Protein AF-A0A9J6GJ89-F1 (afdb_monomer)

InterPro domains:
  IPR006612 THAP-type zinc finger [PF05485] (43-96)

Structure (mmCIF, N/CA/C/O backbone):
data_AF-A0A9J6GJ89-F1
#
_entry.id   AF-A0A9J6GJ89-F1
#
loop_
_atom_site.group_PDB
_atom_site.id
_atom_site.type_symbol
_atom_site.label_atom_id
_atom_site.label_alt_id
_atom_site.label_comp_id
_atom_site.label_asym_id
_atom_site.label_entity_id
_atom_site.label_seq_id
_atom_site.pdbx_PDB_ins_code
_atom_site.Cartn_x
_atom_site.Cartn_y
_atom_site.Cartn_z
_atom_site.occupancy
_atom_site.B_iso_or_equiv
_atom_site.auth_seq_id
_atom_site.auth_comp_id
_atom_site.auth_asym_id
_atom_site.auth_atom_id
_atom_site.pdbx_PDB_model_num
ATOM 1 N N . MET A 1 1 ? -21.693 -1.527 -22.031 1.00 44.25 1 MET A N 1
ATOM 2 C CA . MET A 1 1 ? -22.262 -1.247 -20.692 1.00 44.25 1 MET A CA 1
ATOM 3 C C . MET A 1 1 ? -21.945 0.198 -20.313 1.00 44.25 1 MET A C 1
ATOM 5 O O . MET A 1 1 ? -20.766 0.528 -20.247 1.00 44.25 1 MET A O 1
ATOM 9 N N . PRO A 1 2 ? -22.935 1.090 -20.131 1.00 40.78 2 PRO A N 1
ATOM 10 C CA . PRO A 1 2 ? -22.665 2.478 -19.764 1.00 40.78 2 PRO A CA 1
ATOM 11 C C . PRO A 1 2 ? -22.149 2.567 -18.320 1.00 40.78 2 PRO A C 1
ATOM 13 O O . PRO A 1 2 ? -22.775 2.044 -17.402 1.00 40.78 2 PRO A O 1
ATOM 16 N N . TRP A 1 3 ? -21.050 3.290 -18.098 1.00 29.77 3 TRP A N 1
ATOM 17 C CA . TRP A 1 3 ? -20.419 3.524 -16.784 1.00 29.77 3 TRP A CA 1
ATOM 18 C C . TRP A 1 3 ? -21.374 4.075 -15.705 1.00 29.77 3 TRP A C 1
ATOM 20 O O . TRP A 1 3 ? -21.173 3.847 -14.514 1.00 29.77 3 TRP A O 1
ATOM 30 N N . LYS A 1 4 ? -22.449 4.759 -16.115 1.00 33.12 4 LYS A N 1
ATOM 31 C CA . LYS A 1 4 ? -23.514 5.239 -15.220 1.00 33.12 4 LYS A CA 1
ATOM 32 C C . LYS A 1 4 ? -24.286 4.095 -14.549 1.00 33.12 4 LYS A C 1
ATOM 34 O O . LYS A 1 4 ? -24.641 4.214 -13.381 1.00 33.12 4 LYS A O 1
ATOM 39 N N . VAL A 1 5 ? -24.505 2.990 -15.264 1.00 45.28 5 VAL A N 1
ATOM 40 C CA . VAL A 1 5 ? -25.200 1.799 -14.744 1.00 45.28 5 VAL A CA 1
ATOM 41 C C . VAL A 1 5 ? -24.330 1.103 -13.702 1.00 45.28 5 VAL A C 1
ATOM 43 O O . VAL A 1 5 ? -24.812 0.753 -12.634 1.00 45.28 5 VAL A O 1
ATOM 46 N N . LEU A 1 6 ? -23.025 1.009 -13.968 1.00 47.31 6 LEU A N 1
ATOM 47 C CA . LEU A 1 6 ? -22.041 0.432 -13.053 1.00 47.31 6 LEU A CA 1
ATOM 48 C C . LEU A 1 6 ? -21.995 1.186 -11.711 1.00 47.31 6 LEU A C 1
ATOM 50 O O . LEU A 1 6 ? -22.035 0.574 -10.650 1.00 47.31 6 LEU A O 1
ATOM 54 N N . CYS A 1 7 ? -21.987 2.523 -11.764 1.00 51.16 7 CYS A N 1
ATOM 55 C CA . CYS A 1 7 ? -22.008 3.381 -10.577 1.00 51.16 7 CYS A CA 1
ATOM 56 C C . CYS A 1 7 ? -23.291 3.189 -9.747 1.00 51.16 7 CYS A C 1
ATOM 58 O O . CYS A 1 7 ? -23.231 3.069 -8.525 1.00 51.16 7 CYS A O 1
ATOM 60 N N . ALA A 1 8 ? -24.450 3.089 -10.407 1.00 55.22 8 ALA A N 1
ATOM 61 C CA . ALA A 1 8 ? -25.724 2.848 -9.733 1.00 55.22 8 ALA A CA 1
ATOM 62 C C . ALA A 1 8 ? -25.795 1.454 -9.082 1.00 55.22 8 ALA A C 1
ATOM 64 O O . ALA A 1 8 ? -26.298 1.333 -7.967 1.00 55.22 8 ALA A O 1
ATOM 65 N N . THR A 1 9 ? -25.258 0.418 -9.735 1.00 58.56 9 THR A N 1
ATOM 66 C CA . THR A 1 9 ? -25.205 -0.951 -9.194 1.00 58.56 9 THR A CA 1
ATOM 67 C C . THR A 1 9 ? -24.294 -1.045 -7.972 1.00 58.56 9 THR A C 1
ATOM 69 O O . THR A 1 9 ? -24.710 -1.576 -6.944 1.00 58.56 9 THR A O 1
ATOM 72 N N . VAL A 1 10 ? -23.093 -0.460 -8.042 1.00 58.28 10 VAL A N 1
ATOM 73 C CA . VAL A 1 10 ? -22.154 -0.383 -6.907 1.00 58.28 10 VAL A CA 1
ATOM 74 C C . VAL A 1 10 ? -22.791 0.367 -5.735 1.00 58.28 10 VAL A C 1
ATOM 76 O O . VAL A 1 10 ? -22.722 -0.073 -4.587 1.00 58.28 10 VAL A O 1
ATOM 79 N N . GLN A 1 11 ? -23.464 1.485 -6.017 1.00 62.50 11 GLN A N 1
ATOM 80 C CA . GLN A 1 11 ? -24.138 2.275 -4.992 1.00 62.50 11 GLN A CA 1
ATOM 81 C C . GLN A 1 11 ? -25.317 1.529 -4.353 1.00 62.50 11 GLN A C 1
ATOM 83 O O . GLN A 1 11 ? -25.543 1.680 -3.153 1.00 62.50 11 GLN A O 1
ATOM 88 N N . ARG A 1 12 ? -26.041 0.710 -5.123 1.00 62.41 12 ARG A N 1
ATOM 89 C CA . ARG A 1 12 ? -27.129 -0.135 -4.619 1.00 62.41 12 ARG A CA 1
ATOM 90 C C . ARG A 1 12 ? -26.601 -1.247 -3.712 1.00 62.41 12 ARG A C 1
ATOM 92 O O . ARG A 1 12 ? -27.099 -1.368 -2.602 1.00 62.41 12 ARG A O 1
ATOM 99 N N . GLN A 1 13 ? -25.537 -1.946 -4.115 1.00 65.94 13 GLN A N 1
ATOM 100 C CA . GLN A 1 13 ? -24.907 -2.983 -3.285 1.00 65.94 13 GLN A CA 1
ATOM 101 C C . GLN A 1 13 ? -24.375 -2.443 -1.959 1.00 65.94 13 GLN A C 1
ATOM 103 O O . GLN A 1 13 ? -24.566 -3.061 -0.919 1.00 65.94 13 GLN A O 1
ATOM 108 N N . LEU A 1 14 ? -23.759 -1.259 -1.964 1.00 61.38 14 LEU A N 1
ATOM 109 C CA . LEU A 1 14 ? -23.281 -0.628 -0.728 1.00 61.38 14 LEU A CA 1
ATOM 110 C C . LEU A 1 14 ? -24.411 -0.262 0.239 1.00 61.38 14 LEU A C 1
ATOM 112 O O . LEU A 1 14 ? -24.172 -0.145 1.441 1.00 61.38 14 LEU A O 1
ATOM 116 N N . GLN A 1 15 ? -25.619 -0.050 -0.286 1.00 63.31 15 GLN A N 1
ATOM 117 C CA . GLN A 1 15 ? -26.820 0.275 0.480 1.00 63.31 15 GLN A CA 1
ATOM 118 C C . GLN A 1 15 ? -27.662 -0.956 0.823 1.00 63.31 15 GLN A C 1
ATOM 120 O O . GLN A 1 15 ? -28.615 -0.821 1.601 1.00 63.31 15 GLN A O 1
ATOM 125 N N . ASP A 1 16 ? -27.322 -2.133 0.289 1.00 65.75 16 ASP A N 1
ATOM 126 C CA . ASP A 1 16 ? -28.029 -3.360 0.616 1.00 65.75 16 ASP A CA 1
ATOM 127 C C . ASP A 1 16 ? -27.919 -3.627 2.113 1.00 65.75 16 ASP A C 1
ATOM 129 O O . ASP A 1 16 ? -26.874 -3.448 2.752 1.00 65.75 16 ASP A O 1
ATOM 133 N N . ARG A 1 17 ? -29.052 -4.023 2.699 1.00 61.91 17 ARG A N 1
ATOM 134 C CA . ARG A 1 17 ? -29.163 -4.294 4.130 1.00 61.91 17 ARG A CA 1
ATOM 135 C C . ARG A 1 17 ? -29.324 -5.785 4.398 1.00 61.91 17 ARG A C 1
ATOM 137 O O . ARG A 1 17 ? -30.437 -6.225 4.688 1.00 61.91 17 ARG A O 1
ATOM 144 N N . PRO A 1 18 ? -28.239 -6.573 4.331 1.00 65.75 18 PRO A N 1
ATOM 145 C CA . PRO A 1 18 ? -28.303 -7.961 4.751 1.00 65.75 18 PRO A CA 1
ATOM 146 C C . PRO A 1 18 ? -28.625 -8.039 6.250 1.00 65.75 18 PRO A C 1
ATOM 148 O O . PRO A 1 18 ? -28.129 -7.242 7.054 1.00 65.75 18 PRO A O 1
ATOM 151 N N . GLN A 1 19 ? -29.478 -8.994 6.623 1.00 62.06 19 GLN A N 1
ATOM 152 C CA . GLN A 1 19 ? -29.864 -9.213 8.017 1.00 62.06 19 GLN A CA 1
ATOM 153 C C . GLN A 1 19 ? -28.622 -9.555 8.859 1.00 62.06 19 GLN A C 1
ATOM 155 O O . GLN A 1 19 ? -27.775 -10.338 8.436 1.00 62.06 19 GLN A O 1
ATOM 160 N N . GLY A 1 20 ? -28.490 -8.932 10.034 1.00 66.31 20 GLY A N 1
ATOM 161 C CA . GLY A 1 20 ? -27.380 -9.173 10.967 1.00 66.31 20 GLY A CA 1
ATOM 162 C C . GLY A 1 20 ? -26.077 -8.410 10.688 1.00 66.31 20 GLY A C 1
ATOM 163 O O . GLY A 1 20 ? -25.187 -8.434 11.536 1.00 66.31 20 GLY A O 1
ATOM 164 N N . ALA A 1 21 ? -25.954 -7.693 9.566 1.00 70.56 21 ALA A N 1
ATOM 165 C CA . ALA A 1 21 ? -24.744 -6.928 9.269 1.00 70.56 21 ALA A CA 1
ATOM 166 C C . ALA A 1 21 ? -24.693 -5.593 10.024 1.00 70.56 21 ALA A C 1
ATOM 168 O O . ALA A 1 21 ? -25.692 -4.877 10.153 1.00 70.56 21 ALA A O 1
ATOM 169 N N . ARG A 1 22 ? -23.500 -5.218 10.493 1.00 74.69 22 ARG A N 1
ATOM 170 C CA . ARG A 1 22 ? -23.263 -3.895 11.086 1.00 74.69 22 ARG A CA 1
ATOM 171 C C . ARG A 1 22 ? -22.986 -2.861 10.002 1.00 74.69 22 ARG A C 1
ATOM 173 O O . ARG A 1 22 ? -22.310 -3.142 9.017 1.00 74.69 22 ARG A O 1
ATOM 180 N N . PHE A 1 23 ? -23.498 -1.649 10.205 1.00 73.69 23 PHE A N 1
ATOM 181 C CA . PHE A 1 23 ? -23.379 -0.557 9.241 1.00 73.69 23 PHE A CA 1
ATOM 182 C C . PHE A 1 23 ? -22.488 0.560 9.767 1.00 73.69 23 PHE A C 1
ATOM 184 O O . PHE A 1 23 ? -22.711 1.090 10.859 1.00 73.69 23 PHE A O 1
ATOM 191 N N . PHE A 1 24 ? -21.539 0.978 8.942 1.00 71.44 24 PHE A N 1
ATOM 192 C CA . PHE A 1 24 ? -20.697 2.136 9.180 1.00 71.44 24 PHE A CA 1
ATOM 193 C C . PHE A 1 24 ? -21.264 3.357 8.462 1.00 71.44 24 PHE A C 1
ATOM 195 O O . PHE A 1 24 ? -21.831 3.263 7.371 1.00 71.44 24 PHE A O 1
ATOM 202 N N . ARG A 1 25 ? -21.128 4.528 9.088 1.00 64.06 25 ARG A N 1
ATOM 203 C CA . ARG A 1 25 ? -21.367 5.795 8.389 1.00 64.06 25 ARG A CA 1
ATOM 204 C C . ARG A 1 25 ? -20.178 6.062 7.481 1.00 64.06 25 ARG A C 1
ATOM 206 O O . ARG A 1 25 ? -19.050 5.796 7.890 1.00 64.06 25 ARG A O 1
ATOM 213 N N . SER A 1 26 ? -20.438 6.635 6.307 1.00 56.31 26 SER A N 1
ATOM 214 C CA . SER A 1 26 ? -19.372 7.160 5.455 1.00 56.31 26 SER A CA 1
ATOM 215 C C . SER A 1 26 ? -18.461 8.053 6.294 1.00 56.31 26 SER A C 1
ATOM 217 O O . SER A 1 26 ? -18.923 9.042 6.878 1.00 56.31 26 SER A O 1
ATOM 219 N N . LEU A 1 27 ? -17.180 7.690 6.375 1.00 53.03 27 LEU A N 1
ATOM 220 C CA . LEU A 1 27 ? -16.168 8.568 6.940 1.00 53.03 27 LEU A CA 1
ATOM 221 C C . LEU A 1 27 ? -16.163 9.831 6.075 1.00 53.03 27 LEU A C 1
ATOM 223 O O . LEU A 1 27 ? -16.193 9.758 4.843 1.00 53.03 27 LEU A O 1
ATOM 227 N N . LYS A 1 28 ? -16.252 11.003 6.714 1.00 44.38 28 LYS A N 1
ATOM 228 C CA . LYS A 1 28 ? -16.063 12.259 5.986 1.00 44.38 28 LYS A CA 1
ATOM 229 C C . LYS A 1 28 ? -14.634 12.227 5.445 1.00 44.38 28 LYS A C 1
ATOM 231 O O . LYS A 1 28 ? -13.752 11.901 6.239 1.00 44.38 28 LYS A O 1
ATOM 236 N N . PRO A 1 29 ? -14.389 12.583 4.173 1.00 43.97 29 PRO A N 1
ATOM 237 C CA . PRO A 1 29 ? -13.022 12.774 3.719 1.00 43.97 29 PRO A CA 1
ATOM 238 C C . PRO A 1 29 ? -12.388 13.831 4.628 1.00 43.97 29 PRO A C 1
ATOM 240 O O . PRO A 1 29 ? -12.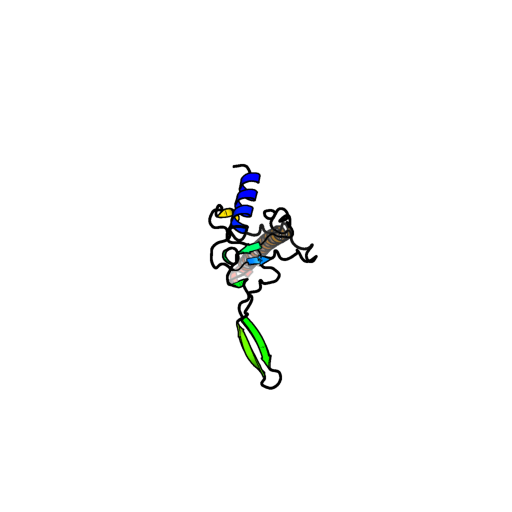868 14.968 4.714 1.00 43.97 29 PRO A O 1
ATOM 243 N N . THR A 1 30 ? -11.380 13.432 5.398 1.00 36.78 30 THR A N 1
ATOM 244 C CA . THR A 1 30 ? -10.539 14.363 6.143 1.00 36.78 30 THR A CA 1
ATOM 245 C C . THR A 1 30 ? -9.823 15.234 5.110 1.00 36.78 30 THR A C 1
ATOM 247 O O . THR A 1 30 ? -9.519 14.799 4.003 1.00 36.78 30 THR A O 1
ATOM 250 N N . LYS A 1 31 ? -9.585 16.514 5.419 1.00 36.97 31 LYS A N 1
ATOM 251 C CA . LYS A 1 31 ? -8.931 17.481 4.508 1.00 36.97 31 LYS A CA 1
ATOM 252 C C . LYS A 1 31 ? -7.459 17.140 4.175 1.00 36.97 31 LYS A C 1
ATOM 254 O O . LYS A 1 31 ? -6.739 17.997 3.670 1.00 36.97 31 LYS A O 1
ATOM 259 N N . GLN A 1 32 ? -7.000 15.930 4.467 1.00 35.00 32 GLN A N 1
ATOM 260 C CA . GLN A 1 32 ? -5.618 15.494 4.352 1.00 35.00 32 GLN A CA 1
ATOM 261 C C . GLN A 1 32 ? -5.551 14.367 3.326 1.00 35.00 32 GLN A C 1
ATOM 263 O O . GLN A 1 32 ? -5.768 13.217 3.659 1.00 35.00 32 GLN A O 1
ATOM 268 N N . ASP A 1 33 ? -5.373 14.709 2.056 1.00 33.16 33 ASP A N 1
ATOM 269 C CA . ASP A 1 33 ? -4.064 14.568 1.421 1.00 33.16 33 ASP A CA 1
ATOM 270 C C . ASP A 1 33 ? -4.173 15.055 -0.032 1.00 33.16 33 ASP A C 1
ATOM 272 O O . ASP A 1 33 ? -4.944 14.536 -0.836 1.00 33.16 33 ASP A O 1
ATOM 276 N N . LYS A 1 34 ? -3.447 16.127 -0.365 1.00 36.72 34 LYS A N 1
ATOM 277 C CA . LYS A 1 34 ? -3.282 16.585 -1.758 1.00 36.72 34 LYS A CA 1
ATOM 278 C C . LYS A 1 34 ? -2.043 15.954 -2.403 1.00 36.72 34 LYS A C 1
ATOM 280 O O . LYS A 1 34 ? -1.717 16.295 -3.538 1.00 36.72 34 LYS A O 1
ATOM 285 N N . ARG A 1 35 ? -1.338 15.062 -1.699 1.00 32.41 35 ARG A N 1
ATOM 286 C CA . ARG A 1 35 ? -0.209 14.299 -2.226 1.00 32.41 35 ARG A CA 1
ATOM 287 C C . ARG A 1 35 ? -0.671 12.871 -2.479 1.00 32.41 35 ARG A C 1
ATOM 289 O O . ARG A 1 35 ? -0.933 12.120 -1.556 1.00 32.41 35 ARG A O 1
ATOM 296 N N . GLY A 1 36 ? -0.768 12.509 -3.750 1.00 31.83 36 GLY A N 1
ATOM 297 C CA . GLY A 1 36 ? -1.118 11.152 -4.154 1.00 31.83 36 GLY A CA 1
ATOM 298 C C . GLY A 1 36 ? -2.522 11.079 -4.727 1.00 31.83 36 GLY A C 1
ATOM 299 O O . GLY A 1 36 ? -3.520 10.981 -4.027 1.00 31.83 36 GLY A O 1
ATOM 300 N N . TYR A 1 37 ? -2.562 11.132 -6.047 1.00 31.20 37 TYR A N 1
ATOM 301 C CA . TYR A 1 37 ? -3.677 10.783 -6.910 1.00 31.20 37 TYR A CA 1
ATOM 302 C C . TYR A 1 37 ? -4.436 9.543 -6.381 1.00 31.20 37 TYR A C 1
ATOM 304 O O . TYR A 1 37 ? -3.995 8.408 -6.563 1.00 31.20 37 TYR A O 1
ATOM 312 N N . VAL A 1 38 ? -5.570 9.748 -5.699 1.00 38.31 38 VAL A N 1
ATOM 313 C CA . VAL A 1 38 ? -6.495 8.660 -5.342 1.00 38.31 38 VAL A CA 1
ATOM 314 C C . VAL A 1 38 ? -7.023 8.018 -6.632 1.00 38.31 38 VAL A C 1
ATOM 316 O O . VAL A 1 38 ? -7.335 8.748 -7.579 1.00 38.31 38 VAL A O 1
ATOM 319 N N . PRO A 1 39 ? -7.130 6.676 -6.714 1.00 37.12 39 PRO A N 1
ATOM 320 C CA . PRO A 1 39 ? -7.569 5.992 -7.923 1.00 37.12 39 PRO A CA 1
ATOM 321 C C . PRO A 1 39 ? -8.890 6.568 -8.439 1.00 37.12 39 PRO A C 1
ATOM 323 O O . PRO A 1 39 ? -9.895 6.620 -7.730 1.00 37.12 39 PRO A O 1
ATOM 326 N N . PHE A 1 40 ? -8.878 6.964 -9.711 1.00 32.62 40 PHE A N 1
ATOM 327 C CA . PHE A 1 40 ? -9.936 7.658 -10.458 1.00 32.62 40 PHE A CA 1
ATOM 328 C C . PHE A 1 40 ? -11.252 6.854 -10.631 1.00 32.62 40 PHE A C 1
ATOM 330 O O . PHE A 1 40 ? -12.068 7.169 -11.492 1.00 32.62 40 PHE A O 1
ATOM 337 N N . HIS A 1 41 ? -11.486 5.816 -9.822 1.00 42.53 41 HIS A N 1
ATOM 338 C CA . HIS A 1 41 ? -12.698 4.987 -9.841 1.00 42.53 41 HIS A CA 1
ATOM 339 C C . HIS A 1 41 ? -13.677 5.315 -8.706 1.00 42.53 41 HIS A C 1
ATOM 341 O O . HIS A 1 41 ? -14.862 5.012 -8.822 1.00 42.53 41 HIS A O 1
ATOM 347 N N . VAL A 1 42 ? -13.243 6.042 -7.672 1.00 44.66 42 VAL A N 1
ATOM 348 C CA . VAL A 1 42 ? -14.146 6.728 -6.738 1.00 44.66 42 VAL A CA 1
ATOM 349 C C . VAL A 1 42 ? -14.334 8.160 -7.214 1.00 44.66 42 VAL A C 1
ATOM 351 O O . VAL A 1 42 ? -13.856 9.116 -6.607 1.00 44.66 42 VAL A O 1
ATOM 354 N N . LYS A 1 43 ? -15.024 8.325 -8.348 1.00 35.69 43 LYS A N 1
ATOM 355 C CA . LYS A 1 43 ? -15.582 9.624 -8.734 1.00 35.69 43 LYS A CA 1
ATOM 356 C C . LYS A 1 43 ? -16.460 10.062 -7.577 1.00 35.69 43 LYS A C 1
ATOM 358 O O . LYS A 1 43 ? -17.555 9.532 -7.450 1.00 35.69 43 LYS A O 1
ATOM 363 N N . THR A 1 44 ? -15.889 10.907 -6.713 1.00 40.06 44 THR A N 1
ATOM 364 C CA . THR A 1 44 ? -16.458 11.506 -5.505 1.00 40.06 44 THR A CA 1
ATOM 365 C C . THR A 1 44 ? -17.703 10.763 -5.058 1.00 40.06 44 THR A C 1
ATOM 367 O O . THR A 1 44 ? -18.776 11.064 -5.582 1.00 40.06 44 THR A O 1
ATOM 370 N N . TRP A 1 45 ? -17.574 9.798 -4.138 1.00 46.31 45 TRP A N 1
ATOM 371 C CA . TRP A 1 45 ? -18.738 9.279 -3.421 1.00 46.31 45 TRP A CA 1
ATOM 372 C C . TRP A 1 45 ? -19.531 10.494 -2.958 1.00 46.31 45 TRP A C 1
ATOM 374 O O . TRP A 1 45 ? -19.110 11.216 -2.048 1.00 46.31 45 TRP A O 1
ATOM 384 N N . SER A 1 46 ? -20.598 10.811 -3.690 1.00 42.00 46 SER A N 1
ATOM 385 C CA . SER A 1 46 ? -21.385 12.000 -3.451 1.00 42.00 46 SER A CA 1
ATOM 386 C C . SER A 1 46 ? -22.092 11.664 -2.168 1.00 42.00 46 SER A C 1
ATOM 388 O O . SER A 1 46 ? -23.012 10.847 -2.158 1.00 42.00 46 SER A O 1
ATOM 390 N N . CYS A 1 47 ? -21.527 12.179 -1.082 1.00 42.78 47 CYS A N 1
ATOM 391 C CA . CYS A 1 47 ? -21.864 11.832 0.276 1.00 42.78 47 CYS A CA 1
ATOM 392 C C . CYS A 1 47 ? -23.282 12.330 0.524 1.00 42.78 47 CYS A C 1
ATOM 394 O O . CYS A 1 47 ? -23.506 13.413 1.063 1.00 42.78 47 CYS A O 1
ATOM 396 N N . GLN A 1 48 ? -24.269 11.552 0.086 1.00 49.94 48 GLN A N 1
ATOM 397 C CA . GLN A 1 48 ? -25.602 11.671 0.622 1.00 49.94 48 GLN A CA 1
ATOM 398 C C . GLN A 1 48 ? -25.411 11.431 2.114 1.00 49.94 48 GLN A C 1
ATOM 400 O O . GLN A 1 48 ? -24.880 10.401 2.531 1.00 49.94 48 GLN A O 1
ATOM 405 N N . ARG A 1 49 ? -25.751 12.440 2.917 1.00 51.09 49 ARG A N 1
ATOM 406 C CA . ARG A 1 49 ? -25.444 12.566 4.355 1.00 51.09 4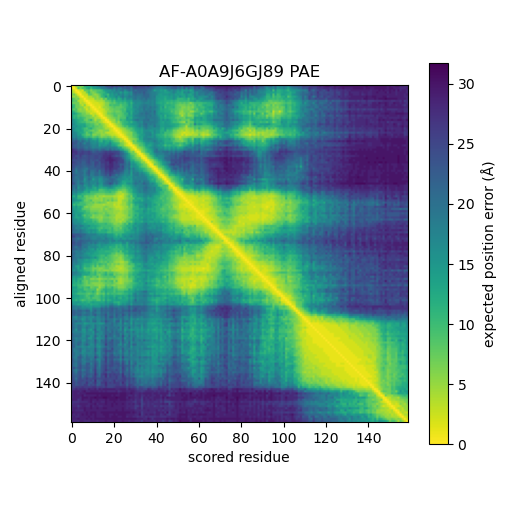9 ARG A CA 1
ATOM 407 C C . ARG A 1 49 ? -25.908 11.356 5.199 1.00 51.09 49 ARG A C 1
ATOM 409 O O . ARG A 1 49 ? -25.575 11.247 6.376 1.00 51.09 49 ARG A O 1
ATOM 416 N N . THR A 1 50 ? -26.679 10.458 4.596 1.00 57.47 50 THR A N 1
ATOM 417 C CA . THR A 1 50 ? -27.327 9.275 5.160 1.00 57.47 50 THR A CA 1
ATOM 418 C C . THR A 1 50 ? -26.758 7.946 4.660 1.00 57.47 50 THR A C 1
ATOM 420 O O . THR A 1 50 ? -27.202 6.904 5.144 1.00 57.47 50 THR A O 1
ATOM 423 N N . ALA A 1 51 ? -25.800 7.947 3.730 1.00 65.19 51 ALA A N 1
ATOM 424 C CA . ALA A 1 51 ? -25.279 6.717 3.157 1.00 65.19 51 ALA A CA 1
ATOM 425 C C . ALA A 1 51 ? -24.533 5.891 4.221 1.00 65.19 51 ALA A C 1
ATOM 427 O O . ALA A 1 51 ? -23.655 6.388 4.941 1.00 65.19 51 ALA A O 1
ATOM 428 N N . ARG A 1 52 ? -24.934 4.625 4.346 1.00 71.62 52 ARG A N 1
ATOM 429 C CA . ARG A 1 52 ? -24.382 3.646 5.283 1.00 71.62 52 ARG A CA 1
ATOM 430 C C . ARG A 1 52 ? -23.903 2.442 4.491 1.00 71.62 52 ARG A C 1
ATOM 432 O O . ARG A 1 52 ? -24.614 2.022 3.590 1.00 71.62 52 ARG A O 1
ATOM 439 N N . VAL A 1 53 ? -22.748 1.903 4.863 1.00 76.50 53 VAL A N 1
ATOM 440 C CA . VAL A 1 53 ? -22.129 0.744 4.208 1.00 76.50 53 VAL A CA 1
ATOM 441 C C . VAL A 1 53 ? -22.023 -0.394 5.214 1.00 76.50 53 VAL A C 1
ATOM 443 O O . VAL A 1 53 ? -21.648 -0.155 6.365 1.00 76.50 53 VAL A O 1
ATOM 446 N N . CYS A 1 54 ? -22.381 -1.614 4.816 1.00 80.50 54 CYS A N 1
ATOM 447 C CA . CYS A 1 54 ? -22.270 -2.777 5.695 1.00 80.50 54 CYS A CA 1
ATOM 448 C C . CYS A 1 54 ? -20.814 -3.262 5.843 1.00 80.50 54 CYS A C 1
ATOM 450 O O . CYS A 1 54 ? -19.973 -3.039 4.974 1.00 80.50 54 CYS A O 1
ATOM 452 N N . GLU A 1 55 ? -20.504 -3.946 6.945 1.00 81.19 55 GLU A N 1
ATOM 453 C CA . GLU A 1 55 ? -19.149 -4.429 7.248 1.00 81.19 55 GLU A CA 1
ATOM 454 C C . GLU A 1 55 ? -18.584 -5.427 6.224 1.00 81.19 55 GLU A C 1
ATOM 456 O O . GLU A 1 55 ? -17.371 -5.550 6.114 1.00 81.19 55 GLU A O 1
ATOM 461 N N . ARG A 1 56 ? -19.440 -6.083 5.427 1.00 82.06 56 ARG A N 1
ATOM 462 C CA . ARG A 1 56 ? -19.038 -7.052 4.389 1.00 82.06 56 ARG A CA 1
ATOM 463 C C . ARG A 1 56 ? -18.272 -6.421 3.224 1.00 82.06 56 ARG A C 1
ATOM 465 O O . ARG A 1 56 ? -17.597 -7.140 2.498 1.00 82.06 56 ARG A O 1
ATOM 472 N N . HIS A 1 57 ? -18.392 -5.107 3.039 1.00 79.44 57 HIS A N 1
ATOM 473 C CA . HIS A 1 57 ? -17.675 -4.386 1.985 1.00 79.44 57 HIS A CA 1
ATOM 474 C C . HIS A 1 57 ? -16.245 -4.006 2.382 1.00 79.44 57 HIS A C 1
ATOM 476 O O . HIS A 1 57 ? -15.475 -3.549 1.536 1.00 79.44 57 HIS A O 1
ATOM 482 N N . PHE A 1 58 ? -15.892 -4.180 3.658 1.00 80.69 58 PHE A N 1
ATOM 483 C CA . PHE A 1 58 ? -14.568 -3.896 4.196 1.00 80.69 58 PHE A CA 1
ATOM 484 C C . PHE A 1 58 ? -13.819 -5.196 4.477 1.00 80.69 58 PHE A C 1
ATOM 486 O O . PHE A 1 58 ? -14.416 -6.225 4.801 1.00 80.69 58 PHE A O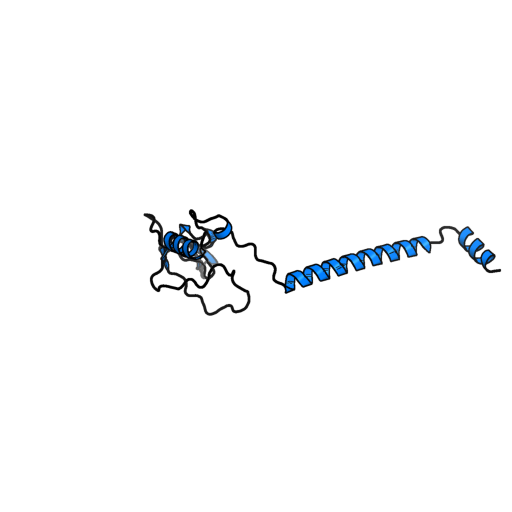 1
ATOM 493 N N . LYS A 1 59 ? -12.489 -5.142 4.398 1.00 82.62 59 LYS A N 1
ATOM 494 C CA . LYS A 1 59 ? -11.638 -6.246 4.842 1.00 82.62 59 LYS A CA 1
ATOM 495 C C . LYS A 1 59 ? -11.691 -6.349 6.365 1.00 82.62 59 LYS A C 1
ATOM 497 O O . LYS A 1 59 ? -11.846 -5.350 7.068 1.00 82.62 59 LYS A O 1
ATOM 502 N N . ALA A 1 60 ? -11.514 -7.556 6.897 1.00 83.38 60 ALA A N 1
ATOM 503 C CA . ALA A 1 60 ? -11.516 -7.773 8.346 1.00 83.38 60 ALA A CA 1
ATOM 504 C C . ALA A 1 60 ? -10.414 -6.972 9.072 1.00 83.38 60 ALA A C 1
ATOM 506 O O . ALA A 1 60 ? -10.600 -6.589 10.225 1.00 83.38 60 ALA A O 1
ATOM 507 N N . GLU A 1 61 ? -9.304 -6.685 8.388 1.00 84.00 61 GLU A N 1
ATOM 508 C CA . GLU A 1 61 ? -8.153 -5.921 8.894 1.00 84.00 61 GLU A CA 1
ATOM 509 C C . GLU A 1 61 ? -8.462 -4.435 9.136 1.00 84.00 61 GLU A C 1
ATOM 511 O O . GLU A 1 61 ? -7.918 -3.808 10.057 1.00 84.00 61 GLU A O 1
ATOM 516 N N . ASP A 1 62 ? -9.383 -3.889 8.344 1.00 82.12 62 ASP A N 1
ATOM 517 C CA . ASP A 1 62 ? -9.833 -2.501 8.424 1.00 82.12 62 ASP A CA 1
ATOM 518 C C . ASP A 1 62 ? -10.864 -2.285 9.539 1.00 82.12 62 ASP A C 1
ATOM 520 O O . ASP A 1 62 ? -11.141 -1.146 9.932 1.00 82.12 62 ASP A O 1
ATOM 524 N N . ILE A 1 63 ? -11.420 -3.376 10.077 1.00 85.75 63 ILE A N 1
ATOM 525 C CA . ILE A 1 63 ? -12.442 -3.363 11.120 1.00 85.75 63 ILE A CA 1
ATOM 526 C C . ILE A 1 63 ? -11.789 -3.565 12.490 1.00 85.75 63 ILE A C 1
ATOM 528 O O . ILE A 1 63 ? -11.373 -4.656 12.882 1.00 85.75 63 ILE A O 1
ATOM 532 N N . VAL A 1 64 ? -11.787 -2.507 13.291 1.00 86.69 64 VAL A N 1
ATOM 533 C CA . VAL A 1 64 ? -11.318 -2.517 14.675 1.00 86.69 64 VAL A CA 1
ATOM 534 C C . VAL A 1 64 ? -12.385 -3.142 15.575 1.00 86.69 64 VAL A C 1
ATOM 536 O O . VAL A 1 64 ? -13.446 -2.558 15.825 1.00 86.69 64 VAL A O 1
ATOM 539 N N . ARG A 1 65 ? -12.086 -4.348 16.074 1.00 87.50 65 ARG A N 1
ATOM 540 C CA . ARG A 1 65 ? -12.949 -5.120 16.990 1.00 87.50 65 ARG A CA 1
ATOM 541 C C . ARG A 1 65 ? -12.520 -5.059 18.455 1.00 87.50 65 ARG A C 1
ATOM 543 O O . ARG A 1 65 ? -13.342 -5.318 19.329 1.00 87.50 65 ARG A O 1
ATOM 550 N N . LYS A 1 66 ? -11.254 -4.745 18.730 1.00 86.31 66 LYS A N 1
ATOM 551 C CA . LYS A 1 66 ? -10.674 -4.728 20.080 1.00 86.31 66 LYS A CA 1
ATOM 552 C C . LYS A 1 66 ? -9.987 -3.391 20.338 1.00 86.31 66 LYS A C 1
ATOM 554 O O . LYS A 1 66 ? -9.396 -2.825 19.422 1.00 86.31 66 LYS A O 1
ATOM 559 N N . THR A 1 67 ? -10.045 -2.915 21.575 1.00 81.31 67 THR A N 1
ATOM 560 C CA . THR A 1 67 ? -9.230 -1.798 22.067 1.00 81.31 67 THR A CA 1
ATOM 561 C C . THR A 1 67 ? -8.230 -2.320 23.074 1.00 81.31 67 THR A C 1
ATOM 563 O O . THR A 1 67 ? -8.620 -2.978 24.038 1.00 81.31 67 THR A O 1
ATOM 566 N N . SER A 1 68 ? -6.958 -2.016 22.853 1.00 84.06 68 SER A N 1
ATOM 567 C CA . SER A 1 68 ? -5.889 -2.239 23.818 1.00 84.06 68 SER A CA 1
ATOM 568 C C . SER A 1 68 ? -5.684 -0.977 24.649 1.00 84.06 68 SER A C 1
ATOM 570 O O . SER A 1 68 ? -5.526 0.109 24.091 1.00 84.06 68 SER A O 1
ATOM 572 N N . TYR A 1 69 ? -5.671 -1.127 25.966 1.00 82.56 69 TYR A N 1
ATOM 573 C CA . TYR A 1 69 ? -5.271 -0.096 26.914 1.00 82.56 69 TYR A CA 1
ATOM 574 C C . TYR A 1 69 ? -4.089 -0.616 27.730 1.00 82.56 69 TYR A C 1
ATOM 576 O O . TYR A 1 69 ? -4.075 -1.783 28.121 1.00 82.56 69 TYR A O 1
ATOM 584 N N . ILE A 1 70 ? -3.090 0.235 27.952 1.00 86.19 70 ILE A N 1
ATOM 585 C CA . ILE A 1 70 ? -1.945 -0.096 28.800 1.00 86.19 70 ILE A CA 1
ATOM 586 C C . ILE A 1 70 ? -2.257 0.438 30.189 1.00 86.19 70 ILE A C 1
ATOM 588 O O . ILE A 1 70 ? -2.421 1.645 30.364 1.00 86.19 70 ILE A O 1
ATOM 592 N N . ASP A 1 71 ? -2.341 -0.465 31.160 1.00 83.62 71 ASP A N 1
ATOM 593 C CA . ASP A 1 71 ? -2.452 -0.082 32.559 1.00 83.62 71 ASP A CA 1
ATOM 594 C C . ASP A 1 71 ? -1.104 0.476 33.034 1.00 83.62 71 ASP A C 1
ATOM 596 O O . ASP A 1 71 ? -0.086 -0.219 33.022 1.00 83.62 71 ASP A O 1
ATOM 600 N N . GLN A 1 72 ? -1.096 1.750 33.425 1.00 83.06 72 GLN A N 1
ATOM 601 C CA . GLN A 1 72 ? 0.117 2.461 33.830 1.00 83.06 72 GLN A CA 1
ATOM 602 C C . GLN A 1 72 ? 0.709 1.915 35.134 1.00 83.06 72 GLN A C 1
ATOM 604 O O . GLN A 1 72 ? 1.911 2.044 35.349 1.00 83.06 72 GLN A O 1
ATOM 609 N N . ALA A 1 73 ? -0.105 1.283 35.984 1.00 81.12 73 ALA A N 1
ATOM 610 C CA . ALA A 1 73 ? 0.351 0.748 37.262 1.00 81.12 73 ALA A CA 1
ATOM 611 C C . ALA A 1 73 ? 1.048 -0.615 37.122 1.00 81.12 73 ALA A C 1
ATOM 613 O O . ALA A 1 73 ? 2.010 -0.898 37.830 1.00 81.12 73 ALA A O 1
ATOM 614 N N . THR A 1 74 ? 0.571 -1.470 36.214 1.00 82.31 74 THR A N 1
ATOM 615 C CA . THR A 1 74 ? 1.067 -2.850 36.066 1.00 82.31 74 THR A CA 1
ATOM 616 C C . THR A 1 74 ? 1.874 -3.083 34.790 1.00 82.31 74 THR A C 1
ATOM 618 O O . THR A 1 74 ? 2.446 -4.160 34.617 1.00 82.31 74 THR A O 1
ATOM 621 N N . GLY A 1 75 ? 1.904 -2.112 33.871 1.00 82.81 75 GLY A N 1
ATOM 622 C CA . GLY A 1 75 ? 2.553 -2.231 32.563 1.00 82.81 75 GLY A CA 1
ATOM 623 C C . GLY A 1 75 ? 1.900 -3.266 31.639 1.00 82.81 75 GLY A C 1
ATOM 624 O O . GLY A 1 75 ? 2.433 -3.574 30.572 1.00 82.81 75 GLY A O 1
ATOM 625 N N . ARG A 1 76 ? 0.753 -3.838 32.027 1.00 83.75 76 ARG A N 1
ATOM 626 C CA . ARG A 1 76 ? 0.067 -4.881 31.260 1.00 83.75 76 ARG A CA 1
ATOM 627 C C . ARG A 1 76 ? -0.855 -4.258 30.222 1.00 83.75 76 ARG A C 1
ATOM 629 O O . ARG A 1 76 ? -1.583 -3.304 30.492 1.00 83.75 76 ARG A O 1
ATOM 636 N N . THR A 1 77 ? -0.859 -4.841 29.026 1.00 84.00 77 THR A N 1
ATOM 637 C CA . THR A 1 77 ? -1.806 -4.459 27.976 1.00 84.00 77 THR A CA 1
ATOM 638 C C . THR A 1 77 ? -3.096 -5.251 28.150 1.00 84.00 77 THR A C 1
ATOM 640 O O . THR A 1 77 ? -3.121 -6.466 27.956 1.00 84.00 77 THR A O 1
ATOM 643 N N . VAL A 1 78 ? -4.178 -4.562 28.494 1.00 83.62 78 VAL A N 1
ATOM 644 C CA . VAL A 1 78 ? -5.520 -5.137 28.595 1.00 83.62 78 VAL A CA 1
ATOM 645 C C . VAL A 1 78 ? -6.249 -4.886 27.280 1.00 83.62 78 VAL A C 1
ATOM 647 O O . VAL A 1 78 ? -6.428 -3.744 26.860 1.00 83.62 78 VAL A O 1
ATOM 650 N N . ALA A 1 79 ? -6.668 -5.960 26.610 1.00 86.31 79 ALA A N 1
ATOM 651 C CA . ALA A 1 79 ? -7.455 -5.880 25.385 1.00 86.31 79 ALA A CA 1
ATOM 652 C C . ALA A 1 79 ? -8.920 -6.225 25.671 1.00 86.31 79 ALA A C 1
ATOM 654 O O . ALA A 1 79 ? -9.225 -7.335 26.102 1.00 86.31 79 ALA A O 1
ATOM 655 N N . ALA A 1 80 ? -9.829 -5.295 25.380 1.00 84.56 80 ALA A N 1
ATOM 656 C CA . ALA A 1 80 ? -11.270 -5.490 25.527 1.00 84.56 80 ALA A CA 1
ATOM 657 C C . ALA A 1 80 ? -11.981 -5.467 24.159 1.00 84.56 80 ALA A C 1
ATOM 659 O O . ALA A 1 80 ? -11.577 -4.708 23.269 1.00 84.56 80 ALA A O 1
ATOM 660 N N . PRO A 1 81 ? -13.033 -6.283 23.953 1.00 86.81 81 PRO A N 1
ATOM 661 C CA . PRO A 1 81 ? -13.848 -6.224 22.745 1.00 86.81 81 PRO A CA 1
ATOM 662 C C . PRO A 1 81 ? -14.720 -4.960 22.726 1.00 86.81 81 PRO A C 1
ATOM 664 O O . PRO A 1 81 ? -15.308 -4.564 23.731 1.00 86.81 81 PRO A O 1
ATOM 667 N N . LEU A 1 82 ? -14.841 -4.334 21.558 1.00 84.25 82 LEU A N 1
ATOM 668 C CA . LEU A 1 82 ? -15.687 -3.162 21.358 1.00 84.25 82 LEU A CA 1
ATOM 669 C C . LEU A 1 82 ? -17.153 -3.560 21.144 1.00 84.25 82 LEU A C 1
ATOM 671 O O . LEU A 1 82 ? -17.473 -4.321 20.232 1.00 84.25 82 LEU A O 1
ATOM 675 N N . SER A 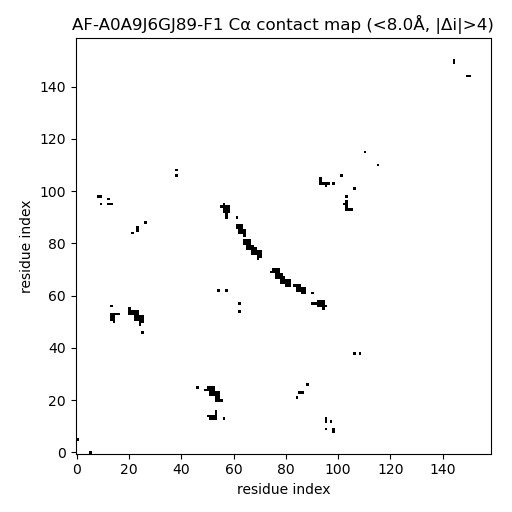1 83 ? -18.068 -2.939 21.898 1.00 81.31 83 SER A N 1
ATOM 676 C CA . SER A 1 83 ? -19.518 -3.067 21.664 1.00 81.31 83 SER A CA 1
ATOM 677 C C . SER A 1 83 ? -19.926 -2.545 20.278 1.00 81.31 83 SER A C 1
ATOM 679 O O . SER A 1 83 ? -20.753 -3.150 19.592 1.00 81.31 83 SER A O 1
ATOM 681 N N . ARG A 1 84 ? -19.299 -1.454 19.814 1.00 80.50 84 ARG A N 1
ATOM 682 C CA . ARG A 1 84 ? -19.471 -0.894 18.465 1.00 80.50 84 ARG A CA 1
ATOM 683 C C . ARG A 1 84 ? -18.165 -1.005 17.692 1.00 80.50 84 ARG A C 1
ATOM 685 O O . ARG A 1 84 ? -17.171 -0.400 18.083 1.00 80.50 84 ARG A O 1
ATOM 692 N N . LEU A 1 85 ? -18.197 -1.742 16.585 1.00 84.38 85 LEU A N 1
ATOM 693 C CA . LEU A 1 85 ? -17.060 -1.844 15.678 1.00 84.38 85 LEU A CA 1
ATOM 694 C C . LEU A 1 85 ? -16.721 -0.459 15.125 1.00 84.38 85 LEU A C 1
ATOM 696 O O . LEU A 1 85 ? -17.612 0.372 14.921 1.00 84.38 85 LEU A O 1
ATOM 700 N N . ARG A 1 86 ? -15.436 -0.214 14.882 1.00 84.00 86 ARG A N 1
ATOM 701 C CA . ARG A 1 86 ? -14.942 1.025 14.272 1.00 84.00 86 ARG A CA 1
ATOM 702 C C . ARG A 1 86 ? -14.123 0.670 13.039 1.00 84.00 86 ARG A C 1
ATOM 704 O O . ARG A 1 86 ? -13.462 -0.358 13.032 1.00 84.00 86 ARG A O 1
ATOM 711 N N . LEU A 1 87 ? -14.168 1.510 12.014 1.00 83.81 87 LEU A N 1
ATOM 712 C CA . LEU A 1 87 ? -13.259 1.395 10.876 1.00 83.81 87 LEU A CA 1
ATOM 713 C C . LEU A 1 87 ? -11.967 2.160 11.165 1.00 83.81 87 LEU A C 1
ATOM 715 O O . LEU A 1 87 ? -11.988 3.152 11.903 1.00 83.81 87 LEU A O 1
ATOM 719 N N . ARG A 1 88 ? -10.858 1.713 10.571 1.00 81.38 88 ARG A N 1
ATOM 720 C CA . ARG A 1 88 ? -9.634 2.519 10.473 1.00 81.38 88 ARG A CA 1
ATOM 721 C C . ARG A 1 88 ? -9.913 3.800 9.676 1.00 81.38 88 ARG A C 1
ATOM 723 O O . ARG A 1 88 ? -10.820 3.831 8.850 1.00 81.38 88 ARG A O 1
ATOM 730 N N . ALA A 1 89 ? -9.141 4.855 9.939 1.00 74.56 89 ALA A N 1
ATOM 731 C CA . ALA A 1 89 ? -9.348 6.164 9.310 1.00 74.56 89 ALA A CA 1
ATOM 732 C C . ALA A 1 89 ? -9.273 6.107 7.771 1.00 74.56 89 ALA A C 1
ATOM 734 O O . ALA A 1 89 ? -10.084 6.740 7.106 1.00 74.56 89 ALA A O 1
ATOM 735 N N . GLU A 1 90 ? -8.379 5.270 7.239 1.00 72.25 90 GLU A N 1
ATOM 736 C CA . GLU A 1 90 ? -8.128 5.105 5.799 1.00 72.25 90 GLU A CA 1
ATOM 737 C C . GLU A 1 90 ? -8.879 3.914 5.175 1.00 72.25 90 GLU A C 1
ATOM 739 O O . GLU A 1 90 ? -8.578 3.493 4.061 1.00 72.25 90 GLU A O 1
ATOM 744 N N . ALA A 1 91 ? -9.839 3.323 5.894 1.00 74.44 91 ALA A N 1
ATOM 745 C CA . ALA A 1 91 ? -10.575 2.162 5.404 1.00 74.44 91 ALA A CA 1
ATOM 746 C C . ALA A 1 91 ? -11.526 2.552 4.261 1.00 74.44 91 ALA A C 1
ATOM 748 O O . ALA A 1 91 ? -12.452 3.349 4.446 1.00 74.44 91 ALA A O 1
ATOM 749 N N . VAL A 1 92 ? -11.348 1.929 3.096 1.00 74.75 92 VAL A N 1
ATOM 750 C CA . VAL A 1 92 ? -12.193 2.115 1.906 1.00 74.75 92 VAL A CA 1
ATOM 751 C C . VAL A 1 92 ? -12.916 0.797 1.599 1.00 74.75 92 VAL A C 1
ATOM 753 O O . VAL A 1 92 ? -12.309 -0.268 1.726 1.00 74.75 92 VAL A O 1
ATOM 756 N N . PRO A 1 93 ? -14.205 0.817 1.208 1.00 76.06 93 PRO A N 1
ATOM 757 C CA . PRO A 1 93 ? -14.884 -0.395 0.770 1.00 76.06 93 PRO A CA 1
ATOM 758 C C . PRO A 1 93 ? -14.226 -0.933 -0.506 1.00 76.06 93 PRO A C 1
ATOM 760 O O . PRO A 1 93 ? -14.120 -0.223 -1.505 1.00 76.06 93 PRO A O 1
ATOM 763 N N . THR A 1 94 ? -13.787 -2.186 -0.461 1.00 71.50 94 THR A N 1
ATOM 764 C CA . THR A 1 94 ? -13.069 -2.859 -1.558 1.00 71.50 94 THR A CA 1
ATOM 765 C C . THR A 1 94 ? -13.808 -4.092 -2.071 1.00 71.50 94 THR A C 1
ATOM 767 O O . THR A 1 94 ? -13.563 -4.527 -3.190 1.00 71.50 94 THR A O 1
ATOM 770 N N . VAL A 1 95 ? -14.744 -4.647 -1.294 1.00 74.50 95 VAL A N 1
ATOM 771 C CA . VAL A 1 95 ? -15.434 -5.898 -1.634 1.00 74.50 95 VAL A CA 1
ATOM 772 C C . VAL A 1 95 ? -16.822 -5.611 -2.211 1.00 74.50 95 VAL A C 1
ATOM 774 O O . VAL A 1 95 ? -17.707 -5.114 -1.509 1.00 74.50 95 VAL A O 1
ATOM 777 N N . PHE A 1 96 ? -17.032 -5.980 -3.478 1.00 76.25 96 PHE A N 1
ATOM 778 C CA . PHE A 1 96 ? -18.314 -5.853 -4.179 1.00 76.25 96 PHE A CA 1
ATOM 779 C C . PHE A 1 96 ? -18.679 -7.182 -4.866 1.00 76.25 96 PHE A C 1
ATOM 781 O O . PHE A 1 96 ? -18.109 -7.494 -5.914 1.00 76.25 96 PHE A O 1
ATOM 788 N N . PRO A 1 97 ? -19.570 -8.002 -4.273 1.00 69.44 97 PRO A N 1
ATOM 789 C CA . PRO A 1 97 ? -19.821 -9.370 -4.730 1.00 69.44 97 PRO A CA 1
ATOM 790 C C . PRO A 1 97 ? -20.496 -9.469 -6.106 1.00 69.44 97 PRO A C 1
ATOM 792 O O . PRO A 1 97 ? -20.102 -10.334 -6.880 1.00 69.44 97 PRO A O 1
ATOM 795 N N . ASP A 1 98 ? -21.436 -8.581 -6.459 1.00 70.88 98 ASP A N 1
ATOM 796 C CA . ASP A 1 98 ? -22.115 -8.643 -7.775 1.00 70.88 98 ASP A CA 1
ATOM 797 C C . ASP A 1 98 ? -21.535 -7.637 -8.782 1.00 70.88 98 ASP A C 1
ATOM 799 O O . ASP A 1 98 ? -22.194 -7.221 -9.736 1.00 70.88 98 ASP A O 1
ATOM 803 N N . CYS A 1 99 ? -20.312 -7.170 -8.530 1.00 67.06 99 CYS A N 1
ATOM 804 C CA . CYS A 1 99 ? -19.584 -6.288 -9.428 1.00 67.06 99 CYS A CA 1
ATOM 805 C C . CYS A 1 99 ? -18.454 -7.056 -10.128 1.00 67.06 99 CYS A C 1
ATOM 807 O O . CYS A 1 99 ? -17.851 -7.947 -9.528 1.00 67.06 99 CYS A O 1
ATOM 809 N N . PRO A 1 100 ? -18.128 -6.710 -11.387 1.00 70.88 100 PRO A N 1
ATOM 810 C CA . PRO A 1 100 ? -16.991 -7.299 -12.081 1.00 70.88 100 PRO A CA 1
ATOM 811 C C . PRO A 1 100 ? -15.704 -7.209 -11.256 1.00 70.88 100 PRO A C 1
ATOM 813 O O . PRO A 1 100 ? -15.438 -6.179 -10.633 1.00 70.88 100 PRO A O 1
ATOM 816 N N . SER A 1 101 ? -14.879 -8.257 -11.306 1.00 63.66 101 SER A N 1
ATOM 817 C CA . SER A 1 101 ? -13.663 -8.378 -10.490 1.00 63.66 101 SER A CA 1
ATOM 818 C C . SER A 1 101 ? -12.737 -7.163 -10.592 1.00 63.66 101 SER A C 1
ATOM 820 O O . SER A 1 101 ? -12.188 -6.742 -9.583 1.00 63.66 101 SER A O 1
ATOM 822 N N . TYR A 1 102 ? -12.636 -6.522 -11.761 1.00 63.22 102 TYR A N 1
ATOM 823 C CA . TYR A 1 102 ? -11.820 -5.317 -11.963 1.00 63.22 102 TYR A CA 1
ATOM 824 C C . TYR A 1 102 ? -12.237 -4.097 -11.115 1.00 63.22 102 TYR A C 1
ATOM 826 O O . TYR A 1 102 ? -11.456 -3.157 -10.999 1.00 63.22 102 TYR A O 1
ATOM 834 N N . LEU A 1 103 ? -13.440 -4.091 -10.525 1.00 62.19 103 LEU A N 1
ATOM 835 C CA . LEU A 1 103 ? -13.908 -3.060 -9.584 1.00 62.19 103 LEU A CA 1
ATOM 836 C C . LEU A 1 103 ? -13.669 -3.426 -8.116 1.00 62.19 103 LEU A C 1
ATOM 838 O O . LEU A 1 103 ? -13.608 -2.535 -7.275 1.00 62.19 103 LEU A O 1
ATOM 842 N N . SER A 1 104 ? -13.562 -4.721 -7.823 1.00 57.84 104 SER A N 1
ATOM 843 C CA . SER A 1 104 ? -13.329 -5.267 -6.478 1.00 57.84 104 SER A CA 1
ATOM 844 C C . SER A 1 104 ? -11.846 -5.534 -6.201 1.00 57.84 104 SER A C 1
ATOM 846 O O . SER A 1 104 ? -11.470 -5.924 -5.098 1.00 57.84 104 SER A O 1
ATOM 848 N N . ILE A 1 105 ? -10.991 -5.363 -7.211 1.00 54.78 105 ILE A N 1
ATOM 849 C CA . ILE A 1 105 ? -9.548 -5.533 -7.094 1.00 54.78 105 ILE A CA 1
ATOM 850 C C . ILE A 1 105 ? -8.948 -4.270 -6.484 1.00 54.78 105 ILE A C 1
ATOM 852 O O . ILE A 1 105 ? -9.244 -3.150 -6.904 1.00 54.78 105 ILE A O 1
ATOM 856 N N . GLU A 1 106 ? -8.062 -4.484 -5.512 1.00 57.41 106 GLU A N 1
ATOM 857 C CA . GLU A 1 106 ? -7.072 -3.514 -5.059 1.00 57.41 106 GLU A CA 1
ATOM 858 C C . GLU A 1 106 ? -6.364 -2.970 -6.294 1.00 57.41 106 GLU A C 1
ATOM 860 O O . GLU A 1 106 ? -5.520 -3.649 -6.876 1.00 57.41 106 GLU A O 1
ATOM 865 N N . SER A 1 107 ? -6.813 -1.808 -6.778 1.00 54.38 107 SER A N 1
ATOM 866 C CA . SER A 1 107 ? -6.396 -1.283 -8.072 1.00 54.38 107 SER A CA 1
ATOM 867 C C . SER A 1 107 ? -4.879 -1.346 -8.136 1.00 54.38 107 SER A C 1
ATOM 869 O O . SER A 1 107 ? -4.227 -0.714 -7.298 1.00 54.38 107 SER A O 1
ATOM 871 N N . SER A 1 108 ? -4.323 -2.117 -9.078 1.00 52.31 108 SER A N 1
ATOM 872 C CA . SER A 1 108 ? -2.885 -2.124 -9.317 1.00 52.31 108 SER A CA 1
ATOM 873 C C . SER A 1 108 ? -2.488 -0.666 -9.492 1.00 52.31 108 SER A C 1
ATOM 875 O O . SER A 1 108 ? -2.935 -0.016 -10.445 1.00 52.31 108 SER A O 1
ATOM 877 N N . ARG A 1 109 ? -1.767 -0.110 -8.512 1.00 61.53 109 ARG A N 1
ATOM 878 C CA . ARG A 1 109 ? -1.399 1.301 -8.547 1.00 61.53 109 ARG A CA 1
ATOM 879 C C . ARG A 1 109 ? -0.571 1.473 -9.804 1.00 61.53 109 ARG A C 1
ATOM 881 O O . ARG A 1 109 ? 0.476 0.848 -9.945 1.00 61.53 109 ARG A O 1
ATOM 888 N N . ARG A 1 110 ? -1.074 2.272 -10.745 1.00 66.88 110 ARG A N 1
ATOM 889 C CA . ARG A 1 110 ? -0.252 2.694 -11.870 1.00 66.88 110 ARG A CA 1
ATOM 890 C C . ARG A 1 110 ? 0.945 3.410 -11.254 1.00 66.88 110 ARG A C 1
ATOM 892 O O . ARG A 1 110 ? 0.739 4.369 -10.513 1.00 66.88 110 ARG A O 1
ATOM 899 N N . GLU A 1 111 ? 2.143 2.889 -11.517 1.00 76.38 111 GLU A N 1
ATOM 900 C CA . GLU A 1 111 ? 3.403 3.512 -11.107 1.00 76.38 111 GLU A CA 1
ATOM 901 C C . GLU A 1 111 ? 3.345 4.990 -11.502 1.00 76.38 111 GLU A C 1
ATOM 903 O O . GLU A 1 111 ? 2.914 5.324 -12.618 1.00 76.38 111 GLU A O 1
ATOM 908 N N . ASP A 1 112 ? 3.678 5.876 -10.566 1.00 84.19 112 ASP A N 1
ATOM 909 C CA . ASP A 1 112 ? 3.680 7.295 -10.869 1.00 84.19 112 ASP A CA 1
ATOM 910 C C . ASP A 1 112 ? 4.735 7.581 -11.956 1.00 84.19 112 ASP A C 1
ATOM 912 O O . ASP A 1 112 ? 5.726 6.852 -12.081 1.00 84.19 112 ASP A O 1
ATOM 916 N N . PRO A 1 113 ? 4.518 8.604 -12.802 1.00 87.25 113 PRO A N 1
ATOM 917 C CA . PRO A 1 113 ? 5.425 8.879 -13.909 1.00 87.25 113 PRO A CA 1
ATOM 918 C C . PRO A 1 113 ? 6.876 9.099 -13.465 1.00 87.25 113 PRO A C 1
ATOM 920 O O . PRO A 1 113 ? 7.781 8.785 -14.233 1.00 87.25 113 PRO A O 1
ATOM 923 N N . GLU A 1 114 ? 7.097 9.613 -12.252 1.00 89.50 114 GLU A N 1
ATOM 924 C CA . GLU A 1 114 ? 8.430 9.899 -11.723 1.00 89.50 114 GLU A CA 1
ATOM 925 C C . GLU A 1 114 ? 9.162 8.623 -11.323 1.00 89.50 114 GLU A C 1
ATOM 927 O O . GLU A 1 114 ? 10.258 8.372 -11.816 1.00 89.50 114 GLU A O 1
ATOM 932 N N . SER A 1 115 ? 8.526 7.761 -10.534 1.00 87.38 115 SER A N 1
ATOM 933 C CA . SER A 1 115 ? 9.064 6.451 -10.162 1.00 87.38 115 SER A CA 1
ATOM 934 C C . SER A 1 115 ? 9.370 5.607 -11.395 1.00 87.38 115 SER A C 1
ATOM 936 O O . SER A 1 115 ? 10.430 4.986 -11.477 1.00 87.38 115 SER A O 1
ATOM 938 N N . LYS A 1 116 ? 8.500 5.658 -12.414 1.00 91.00 116 LYS A N 1
ATOM 939 C CA . LYS A 1 116 ? 8.752 4.970 -13.684 1.00 91.00 116 LYS A CA 1
ATOM 940 C C . LYS A 1 116 ? 10.000 5.512 -14.388 1.00 91.00 116 LYS A C 1
ATOM 942 O O . LYS A 1 116 ? 10.768 4.716 -14.927 1.00 91.00 116 LYS A O 1
ATOM 947 N N . ARG A 1 117 ? 10.193 6.837 -14.417 1.00 94.38 117 ARG A N 1
ATOM 948 C CA . ARG A 1 117 ? 11.397 7.462 -14.993 1.00 94.38 117 ARG A CA 1
ATOM 949 C C . ARG A 1 117 ? 12.646 7.056 -14.222 1.00 94.38 117 ARG A C 1
ATOM 951 O O . ARG A 1 117 ? 13.560 6.510 -14.828 1.00 94.38 117 ARG A O 1
ATOM 958 N N . MET A 1 118 ? 12.626 7.197 -12.901 1.00 94.44 118 MET A N 1
ATOM 959 C CA . MET A 1 118 ? 13.738 6.847 -12.018 1.00 94.44 118 MET A CA 1
ATOM 960 C C . MET A 1 118 ? 14.167 5.385 -12.180 1.00 94.44 118 MET A C 1
ATOM 962 O O . MET A 1 118 ? 15.354 5.088 -12.273 1.00 94.44 118 MET A O 1
ATOM 966 N N . ARG A 1 119 ? 13.206 4.460 -12.286 1.00 95.50 119 ARG A N 1
ATOM 967 C CA . ARG A 1 119 ? 13.492 3.039 -12.515 1.00 95.50 119 ARG A CA 1
ATOM 968 C C . ARG A 1 119 ? 14.161 2.783 -13.865 1.00 95.50 119 ARG A C 1
ATOM 970 O O . ARG A 1 119 ? 15.044 1.935 -13.953 1.00 95.50 119 ARG A O 1
ATOM 977 N N . LEU A 1 120 ? 13.737 3.484 -14.917 1.00 96.31 120 LEU A N 1
ATOM 978 C CA . LEU A 1 120 ? 14.341 3.360 -16.246 1.00 96.31 120 LEU A CA 1
ATOM 979 C C . LEU A 1 120 ? 15.750 3.962 -16.284 1.00 96.31 120 LEU A C 1
ATOM 981 O O . LEU A 1 120 ? 16.647 3.351 -16.859 1.00 96.31 120 LEU A O 1
ATOM 985 N N . GLU A 1 121 ? 15.951 5.114 -15.647 1.00 97.06 121 GLU A N 1
ATOM 986 C CA . GLU A 1 121 ? 17.261 5.759 -15.520 1.00 97.06 121 GLU A CA 1
ATOM 987 C C . GLU A 1 121 ? 18.234 4.876 -14.733 1.00 97.06 121 GLU A C 1
ATOM 989 O O . GLU A 1 121 ? 19.327 4.594 -15.221 1.00 97.06 121 GLU A O 1
ATOM 994 N N . ALA A 1 122 ? 17.813 4.338 -13.584 1.00 97.00 122 ALA A N 1
ATOM 995 C CA . ALA A 1 122 ? 18.616 3.412 -12.787 1.00 97.00 122 ALA A CA 1
ATOM 996 C C . ALA A 1 122 ? 19.009 2.156 -13.581 1.00 97.00 122 ALA A C 1
ATOM 998 O O . ALA A 1 122 ? 20.180 1.781 -13.602 1.00 97.00 122 ALA A O 1
ATOM 999 N N . ALA A 1 123 ? 18.058 1.553 -14.303 1.00 97.31 123 ALA A N 1
ATOM 1000 C CA . ALA A 1 123 ? 18.329 0.392 -15.150 1.00 97.31 123 ALA A CA 1
ATOM 1001 C C . ALA A 1 123 ? 19.285 0.716 -16.312 1.00 97.31 123 ALA A C 1
ATOM 1003 O O . ALA A 1 123 ? 20.043 -0.147 -16.751 1.00 97.31 123 ALA A O 1
ATOM 1004 N N . SER A 1 124 ? 19.252 1.944 -16.835 1.00 97.56 124 SER A N 1
ATOM 1005 C CA . SER A 1 124 ? 20.196 2.389 -17.862 1.00 97.56 124 SER A CA 1
ATOM 1006 C C . SER A 1 124 ? 21.600 2.576 -17.287 1.00 97.56 124 SER A C 1
ATOM 1008 O O . SER A 1 124 ? 22.568 2.135 -17.900 1.00 97.56 124 SER A O 1
ATOM 1010 N N . LEU A 1 125 ? 21.718 3.198 -16.112 1.00 97.38 125 LEU A N 1
ATOM 1011 C CA . LEU A 1 125 ? 23.000 3.412 -15.438 1.00 97.38 125 LEU A CA 1
ATOM 1012 C C . LEU A 1 125 ? 23.667 2.087 -15.060 1.00 97.38 125 LEU A C 1
ATOM 1014 O O . LEU A 1 125 ? 24.858 1.917 -15.296 1.00 97.38 125 LEU A O 1
ATOM 1018 N N . GLU A 1 126 ? 22.900 1.131 -14.537 1.00 97.50 126 GLU A N 1
ATOM 1019 C CA . GLU A 1 126 ? 23.408 -0.195 -14.169 1.00 97.50 126 GLU A CA 1
ATOM 1020 C C . GLU A 1 126 ? 24.019 -0.928 -15.370 1.00 97.50 126 GLU A C 1
ATOM 1022 O O . GLU A 1 126 ? 25.104 -1.499 -15.260 1.00 97.50 126 GLU A O 1
ATOM 1027 N N . LYS A 1 127 ? 23.373 -0.852 -16.541 1.00 97.62 127 LYS A N 1
ATOM 1028 C CA . LYS A 1 127 ? 23.906 -1.430 -17.782 1.00 97.62 127 LYS A CA 1
ATOM 1029 C C . LYS A 1 127 ? 25.223 -0.788 -18.196 1.00 97.62 127 LYS A C 1
ATOM 1031 O O . LYS A 1 127 ? 26.180 -1.506 -18.458 1.00 97.62 127 LYS A O 1
ATOM 1036 N N . VAL A 1 128 ? 25.287 0.544 -18.200 1.00 97.75 128 VAL A N 1
ATOM 1037 C CA . VAL A 1 128 ? 26.505 1.283 -18.572 1.00 97.75 128 VAL A CA 1
ATOM 1038 C C . VAL A 1 128 ? 27.659 0.956 -17.620 1.00 97.75 128 VAL A C 1
ATOM 1040 O O . VAL A 1 128 ? 28.783 0.737 -18.066 1.00 97.75 128 VAL A O 1
ATOM 1043 N N . LEU A 1 129 ? 27.392 0.869 -16.314 1.00 97.69 129 LEU A N 1
ATOM 1044 C CA . LEU A 1 129 ? 28.401 0.483 -15.325 1.00 9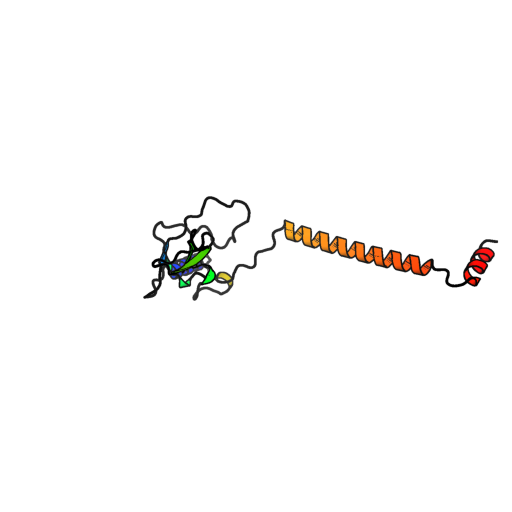7.69 129 LEU A CA 1
ATOM 1045 C C . LEU A 1 129 ? 28.888 -0.952 -15.547 1.00 97.69 129 LEU A C 1
ATOM 1047 O O . LEU A 1 129 ? 30.093 -1.199 -15.518 1.00 97.69 129 LEU A O 1
ATOM 1051 N N . ALA A 1 130 ? 27.975 -1.892 -15.800 1.00 97.50 130 ALA A N 1
ATOM 1052 C CA . ALA A 1 130 ? 28.335 -3.276 -16.086 1.00 97.50 130 ALA A CA 1
ATOM 1053 C C . ALA A 1 130 ? 29.194 -3.384 -17.355 1.00 97.50 130 ALA A C 1
ATOM 1055 O O . ALA A 1 130 ? 30.220 -4.063 -17.342 1.00 97.50 130 ALA A O 1
ATOM 1056 N N . GLU A 1 131 ? 28.819 -2.683 -18.425 1.00 97.19 131 GLU A N 1
ATOM 1057 C CA . GLU A 1 131 ? 29.587 -2.626 -19.671 1.00 97.19 131 GLU A CA 1
ATOM 1058 C C . GLU A 1 131 ? 30.981 -2.035 -19.442 1.00 97.19 131 GLU A C 1
ATOM 1060 O O . GLU A 1 131 ? 31.963 -2.649 -19.849 1.00 97.19 131 GLU A O 1
ATOM 1065 N N . SER A 1 132 ? 31.084 -0.920 -18.714 1.00 97.56 132 SER A N 1
ATOM 1066 C CA . SER A 1 132 ? 32.365 -0.279 -18.395 1.00 97.56 132 SER A CA 1
ATOM 1067 C C . SER A 1 132 ? 33.288 -1.175 -17.563 1.00 97.56 132 SER A C 1
ATOM 1069 O O . SER A 1 132 ? 34.487 -1.245 -17.828 1.00 97.56 132 SER A O 1
ATOM 1071 N N . ILE A 1 133 ? 32.748 -1.899 -16.580 1.00 97.12 133 ILE A N 1
ATOM 1072 C CA . ILE A 1 133 ? 33.534 -2.850 -15.781 1.00 97.12 133 ILE A CA 1
ATOM 1073 C C . ILE A 1 133 ? 34.020 -4.009 -16.657 1.00 97.12 133 ILE A C 1
ATOM 1075 O O . ILE A 1 133 ? 35.147 -4.479 -16.501 1.00 97.12 133 ILE A O 1
ATOM 1079 N N . LEU A 1 134 ? 33.180 -4.494 -17.573 1.00 96.44 134 LEU A N 1
ATOM 1080 C CA . LEU A 1 134 ? 33.544 -5.579 -18.479 1.00 96.44 134 LEU A CA 1
ATOM 1081 C C . LEU A 1 134 ? 34.610 -5.155 -19.492 1.00 96.44 134 LEU A C 1
ATOM 1083 O O . LEU A 1 134 ? 35.503 -5.952 -19.770 1.00 96.44 134 LEU A O 1
ATOM 1087 N N . THR A 1 135 ? 34.536 -3.943 -20.045 1.00 94.88 135 THR A N 1
ATOM 1088 C CA . THR A 1 135 ? 35.562 -3.437 -20.969 1.00 94.88 135 THR A CA 1
ATOM 1089 C C . THR A 1 135 ? 36.887 -3.233 -20.251 1.00 94.88 135 THR A C 1
ATOM 1091 O O . THR A 1 135 ? 37.890 -3.759 -20.718 1.00 94.88 135 THR A O 1
ATOM 1094 N N . ALA A 1 136 ? 36.880 -2.606 -19.071 1.00 95.00 136 ALA A N 1
ATOM 1095 C CA . ALA A 1 136 ? 38.094 -2.390 -18.284 1.00 95.00 136 ALA A CA 1
ATOM 1096 C C . ALA A 1 136 ? 38.806 -3.710 -17.943 1.00 95.00 136 ALA A C 1
ATOM 1098 O O . ALA A 1 136 ? 40.015 -3.825 -18.106 1.00 95.00 136 ALA A O 1
ATOM 1099 N N . LYS A 1 137 ? 38.055 -4.748 -17.548 1.00 93.88 137 LYS A N 1
ATOM 1100 C CA . LYS A 1 137 ? 38.624 -6.083 -17.290 1.00 93.88 137 LYS A CA 1
ATOM 1101 C C . LYS A 1 137 ? 39.229 -6.734 -18.534 1.00 93.88 137 LYS A C 1
ATOM 1103 O O . LYS A 1 137 ? 40.194 -7.480 -18.414 1.00 93.88 137 LYS A O 1
ATOM 1108 N N . LYS A 1 138 ? 38.642 -6.509 -19.713 1.00 93.19 138 LYS A N 1
ATOM 1109 C CA . LYS A 1 138 ? 39.171 -7.040 -20.979 1.00 93.19 138 LYS A CA 1
ATOM 1110 C C . LYS A 1 138 ? 40.459 -6.336 -21.388 1.00 93.19 138 LYS A C 1
ATOM 1112 O O . LYS A 1 138 ? 41.366 -7.005 -21.860 1.00 93.19 138 LYS A O 1
ATOM 1117 N N . GLU A 1 139 ? 40.517 -5.019 -21.218 1.00 90.94 139 GLU A N 1
ATOM 1118 C CA . GLU A 1 139 ? 41.715 -4.220 -21.490 1.00 90.94 139 GLU A CA 1
ATOM 1119 C C . GLU A 1 139 ? 42.844 -4.601 -20.528 1.00 90.94 139 GLU A C 1
ATOM 1121 O O . GLU A 1 139 ? 43.938 -4.908 -20.980 1.00 90.94 139 GLU A O 1
ATOM 1126 N N . GLU A 1 140 ? 42.554 -4.732 -19.229 1.00 88.75 140 GLU A N 1
ATOM 1127 C CA . GLU A 1 140 ? 43.528 -5.213 -18.239 1.00 88.75 140 GLU A CA 1
ATOM 1128 C C . GLU A 1 140 ? 44.075 -6.601 -18.600 1.00 88.75 140 GLU A C 1
ATOM 1130 O O . GLU A 1 140 ? 45.268 -6.842 -18.473 1.00 88.75 140 GLU A O 1
ATOM 1135 N N . GLU A 1 141 ? 43.225 -7.523 -19.063 1.00 87.06 141 GLU A N 1
ATOM 1136 C CA . GLU A 1 141 ? 43.671 -8.843 -19.521 1.00 87.06 141 GLU A CA 1
ATOM 1137 C C . GLU A 1 141 ? 44.520 -8.768 -20.798 1.00 87.06 141 GLU A C 1
ATOM 1139 O O . GLU A 1 141 ? 45.474 -9.526 -20.932 1.00 87.06 141 GLU A O 1
ATOM 1144 N N . ALA A 1 142 ? 44.203 -7.860 -21.723 1.00 83.19 142 ALA A N 1
ATOM 1145 C CA . ALA A 1 142 ? 44.991 -7.652 -22.937 1.00 83.19 142 ALA A CA 1
ATOM 1146 C C . ALA A 1 142 ? 46.360 -7.014 -22.644 1.00 83.19 142 ALA A C 1
ATOM 1148 O O . ALA A 1 142 ? 47.337 -7.324 -23.323 1.00 83.19 142 ALA A O 1
ATOM 1149 N N . ASP A 1 143 ? 46.432 -6.167 -21.616 1.00 80.44 143 ASP A N 1
ATOM 1150 C CA . ASP A 1 143 ? 47.656 -5.500 -21.169 1.00 80.44 143 ASP A CA 1
ATOM 1151 C C . ASP A 1 143 ? 48.510 -6.378 -20.231 1.00 80.44 143 ASP A C 1
ATOM 1153 O O . ASP A 1 143 ? 49.638 -6.009 -19.882 1.00 80.44 143 ASP A O 1
ATOM 1157 N N . LYS A 1 144 ? 48.020 -7.560 -19.825 1.00 82.12 144 LYS A N 1
ATOM 1158 C CA . LYS A 1 144 ? 48.815 -8.530 -19.061 1.00 82.12 144 LYS A CA 1
ATOM 1159 C C . LYS A 1 144 ? 49.895 -9.140 -19.946 1.00 82.12 144 LYS A C 1
ATOM 1161 O O . LYS A 1 144 ? 49.638 -9.989 -20.794 1.00 82.12 144 LYS A O 1
ATOM 1166 N N . LEU A 1 145 ? 51.138 -8.758 -19.673 1.00 69.94 145 LEU A N 1
ATOM 1167 C CA . LEU A 1 145 ? 52.315 -9.475 -20.151 1.00 69.94 145 LEU A CA 1
ATOM 1168 C C . LEU A 1 145 ? 52.528 -10.698 -19.255 1.00 69.94 145 LEU A C 1
ATOM 1170 O O . LEU A 1 145 ? 52.854 -10.565 -18.074 1.00 69.94 145 LEU A O 1
ATOM 1174 N N . CYS A 1 146 ? 52.292 -11.882 -19.815 1.00 66.12 146 CYS A N 1
ATOM 1175 C CA . CYS A 1 146 ? 52.284 -13.138 -19.069 1.00 66.12 146 CYS A CA 1
ATOM 1176 C C . CYS A 1 146 ? 53.680 -13.757 -18.931 1.00 66.12 146 CYS A C 1
ATOM 1178 O O . CYS A 1 146 ? 53.895 -14.507 -17.982 1.00 66.12 146 CYS A O 1
ATOM 1180 N N . ASP A 1 147 ? 54.634 -13.420 -19.809 1.00 70.25 147 ASP A N 1
ATOM 1181 C CA . ASP A 1 147 ? 55.996 -13.952 -19.751 1.00 70.25 147 ASP A CA 1
ATOM 1182 C C . ASP A 1 147 ? 57.089 -12.919 -20.083 1.00 70.25 147 ASP A C 1
ATOM 1184 O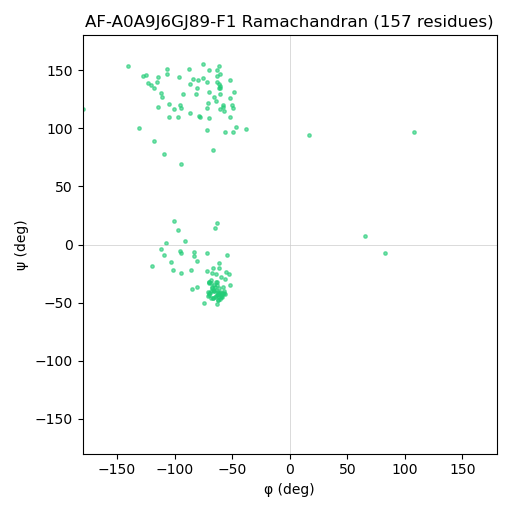 O . ASP A 1 147 ? 56.915 -11.987 -20.868 1.00 70.25 147 ASP A O 1
ATOM 1188 N N . LEU A 1 148 ? 58.294 -13.144 -19.540 1.00 67.25 148 LEU A N 1
ATOM 1189 C CA . LEU A 1 148 ? 59.512 -12.359 -19.826 1.00 67.25 148 LEU A CA 1
ATOM 1190 C C . LEU A 1 148 ? 59.860 -12.286 -21.326 1.00 67.25 148 LEU A C 1
ATOM 1192 O O . LEU A 1 148 ? 60.532 -11.351 -21.759 1.00 67.25 148 LEU A O 1
ATOM 1196 N N . LYS A 1 149 ? 59.393 -13.256 -22.121 1.00 71.38 149 LYS A N 1
ATOM 1197 C CA . LYS A 1 149 ? 59.583 -13.294 -23.578 1.00 71.38 149 LYS A CA 1
ATOM 1198 C C . LYS A 1 149 ? 58.765 -12.217 -24.302 1.00 71.38 149 LYS A C 1
ATOM 1200 O O . LYS A 1 149 ? 59.266 -11.656 -25.272 1.00 71.38 149 LYS A O 1
ATOM 1205 N N . ASP A 1 150 ? 57.582 -11.868 -23.791 1.00 68.25 150 ASP A N 1
ATOM 1206 C CA . ASP A 1 150 ? 56.682 -10.876 -24.404 1.00 68.25 150 ASP A CA 1
ATOM 1207 C C . ASP A 1 150 ? 57.244 -9.445 -24.289 1.00 68.25 150 ASP A C 1
ATOM 1209 O O . ASP A 1 150 ? 57.082 -8.596 -25.177 1.00 68.25 150 ASP A O 1
ATOM 1213 N N . VAL A 1 151 ? 57.981 -9.185 -23.204 1.00 69.50 151 VAL A N 1
ATOM 1214 C CA . VAL A 1 151 ? 58.720 -7.933 -22.978 1.00 69.50 151 VAL A CA 1
ATOM 1215 C C . VAL A 1 151 ? 59.854 -7.780 -23.997 1.00 69.50 151 VAL A C 1
ATOM 1217 O O . VAL A 1 151 ? 60.076 -6.687 -24.519 1.00 69.50 151 VAL A O 1
ATOM 1220 N N . GLN A 1 152 ? 60.547 -8.877 -24.313 1.00 72.81 152 GLN A N 1
ATOM 1221 C CA . GLN A 1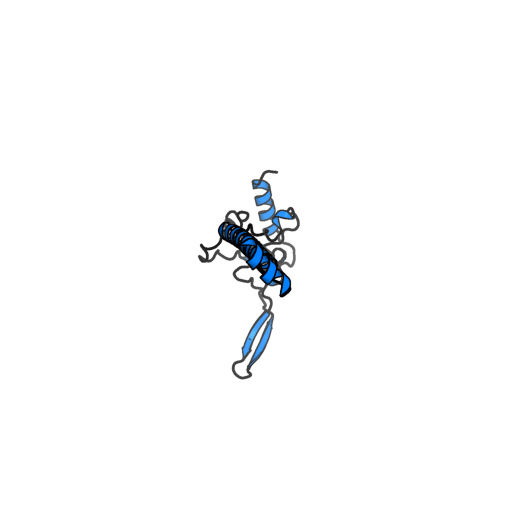 152 ? 61.690 -8.888 -25.227 1.00 72.81 152 GLN A CA 1
ATOM 1222 C C . GLN A 1 152 ? 61.255 -8.650 -26.684 1.00 72.81 152 GLN A C 1
ATOM 1224 O O . GLN A 1 152 ? 61.816 -7.784 -27.356 1.00 72.81 152 GLN A O 1
ATOM 1229 N N . THR A 1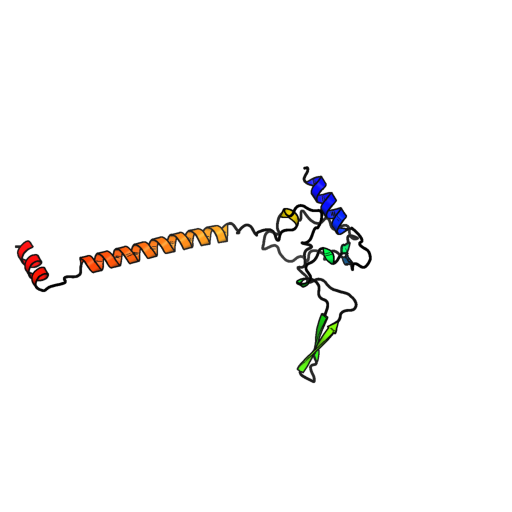 153 ? 60.166 -9.288 -27.130 1.00 70.31 153 THR A N 1
ATOM 1230 C CA . THR A 1 153 ? 59.559 -9.040 -28.454 1.00 70.31 153 THR A CA 1
ATOM 1231 C C . THR A 1 153 ? 59.026 -7.613 -28.619 1.00 70.31 153 THR A C 1
ATOM 1233 O O . THR A 1 153 ? 59.089 -7.047 -29.710 1.00 70.31 153 THR A O 1
ATOM 1236 N N . SER A 1 154 ? 58.545 -6.985 -27.540 1.00 64.81 154 SER A N 1
ATOM 1237 C CA . SER A 1 154 ? 58.061 -5.594 -27.562 1.00 64.81 154 SER A CA 1
ATOM 1238 C C . SER A 1 154 ? 59.187 -4.558 -27.711 1.00 64.81 154 SER A C 1
ATOM 1240 O O . SER A 1 154 ? 58.936 -3.429 -28.142 1.00 64.81 154 SER A O 1
ATOM 1242 N N . PHE A 1 155 ? 60.417 -4.926 -27.340 1.00 68.38 155 PHE A N 1
ATOM 1243 C CA . PHE A 1 155 ? 61.615 -4.098 -27.498 1.00 68.38 155 PHE A CA 1
ATOM 1244 C C . PHE A 1 155 ? 62.219 -4.255 -28.901 1.00 68.38 155 PHE A C 1
ATOM 1246 O O . PHE A 1 155 ? 62.614 -3.266 -29.513 1.00 68.38 155 PHE A O 1
ATOM 1253 N N . GLU A 1 156 ? 62.211 -5.476 -29.444 1.00 67.38 156 GLU A N 1
ATOM 1254 C CA . GLU A 1 156 ? 62.686 -5.783 -30.801 1.00 67.38 156 GLU A CA 1
ATOM 1255 C C . GLU A 1 156 ? 61.792 -5.180 -31.899 1.00 67.38 156 GLU A C 1
ATOM 1257 O O . GLU A 1 156 ? 62.302 -4.737 -32.921 1.00 67.38 156 GLU A O 1
ATOM 1262 N N . ALA A 1 157 ? 60.476 -5.066 -31.679 1.00 64.00 157 ALA A N 1
ATOM 1263 C CA . ALA A 1 157 ? 59.540 -4.461 -32.639 1.00 64.00 157 ALA A CA 1
ATOM 1264 C C . ALA A 1 157 ? 59.648 -2.924 -32.775 1.00 64.00 157 ALA A C 1
ATOM 1266 O O . ALA A 1 157 ? 58.970 -2.332 -33.616 1.00 64.00 157 ALA A O 1
ATOM 1267 N N . LYS A 1 158 ? 60.445 -2.263 -31.924 1.00 60.72 158 LYS A N 1
ATOM 1268 C CA . LYS A 1 158 ? 60.631 -0.799 -31.905 1.00 60.72 158 LYS A CA 1
ATOM 1269 C C . LYS A 1 158 ? 61.999 -0.342 -32.433 1.00 60.72 158 LYS A C 1
ATOM 1271 O O . LYS A 1 1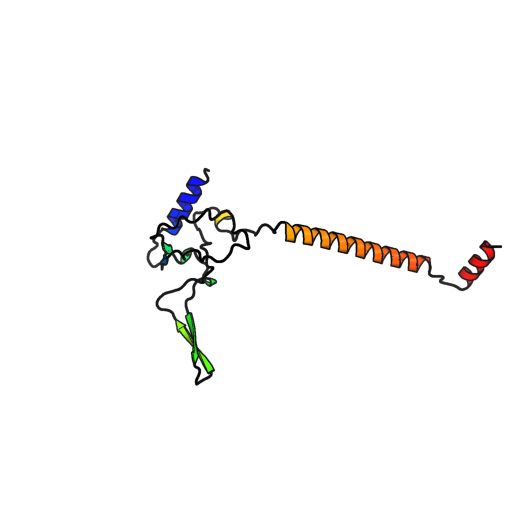58 ? 62.252 0.863 -32.412 1.00 60.72 158 LYS A O 1
ATOM 1276 N N . SER A 1 159 ? 62.857 -1.267 -32.876 1.00 49.00 159 SER A N 1
ATOM 1277 C CA . SER A 1 159 ? 64.159 -0.977 -33.495 1.00 49.00 159 SER A CA 1
ATOM 1278 C C . SER A 1 159 ? 64.126 -1.172 -35.005 1.00 49.00 159 SER A C 1
ATOM 1280 O O . SER A 1 159 ? 64.997 -0.546 -35.649 1.00 49.00 159 SER A O 1
#

Secondary structure (DSSP, 8-state):
--HHHHHHHHHHHHH---TT--EEEPPP--S--SSS---TTS------TT-EEEGGGS-GGGEEEEEEEE-TTT--EEEEEEEEEEE-TT------TTS-HHHHS---PPPPHHHHHHHHHHHHHHHHHHHHHHHHHHHHHHS---SHHHHHHHHHTT-

Solvent-accessible surface area (backbone atoms only — not comparable to full-atom values): 10122 Å² total; per-residue (Å²): 134,65,69,68,57,56,54,52,51,54,54,48,61,40,57,52,78,63,87,93,61,56,69,44,69,69,76,74,85,64,98,76,68,96,75,68,88,70,71,87,80,65,70,66,79,75,74,54,95,76,56,45,36,39,56,80,24,41,59,74,87,37,46,44,50,63,48,77,45,71,41,86,88,74,72,45,76,49,74,46,77,47,94,67,72,40,70,46,96,84,57,64,78,44,55,48,91,97,49,63,62,86,74,36,45,82,69,80,74,75,74,51,75,63,61,53,47,52,53,52,52,50,57,51,50,53,50,53,52,51,51,52,54,52,50,52,54,51,49,53,58,70,68,54,75,88,46,79,65,57,59,52,54,63,55,61,77,73,112

pLDDT: mean 70.66, std 18.77, range [29.77, 97.75]

Sequence (159 aa):
MPWKVLCATVQRQLQDRPQGARFFRSLKPTKQDKRGYVPFHVKTWSCQRTARVCERHFKAEDIVRKTSYIDQATGRTVAAPLSRLRLRAEAVPTVFPDCPSYLSIESSRREDPESKRMRLEAASLEKVLAESILTAKKEEEADKLCDLKDVQTSFEAKS

Nearest PDB structures (foldseek):
  7uja-assembly1_P  TM=3.636E-01  e=1.852E+00  Respiratory syncytial virus
  7pvw-assembly1_A  TM=4.404E-01  e=5.002E+00  Gallus gallus

Mean predicted aligned error: 16.67 Å

Foldseek 3Di:
DDVVVLVVLQQVQQQDDDPPWDKDQPQDPDPDDPPDDDPPSCPPPVRPVPRIGTPQQWDPVQKDQWDWDQDPVPRDTDIDGDPDIDGDNPTDRQDDPPHPVCSNDPPPPDPDPVNVVVVVVVVVVVVVVVVVVVVVVVVVVVPDPPDPVVVVVVVVVVD

Organism: Haemaphysalis longicornis (NCBI:txid44386)

Radius of gyration: 31.63 Å; Cα contacts (8 Å, |Δi|>4): 109; chains: 1; bounding box: 94×31×71 Å